Protein AF-A0A291QVQ0-F1 (afdb_monomer)

pLDDT: mean 82.16, std 17.44, range [42.0, 98.38]

Nearest PDB structures (foldseek):
  3b2d-assembly1_D  TM=3.387E-01  e=2.593E-02  Homo sapiens
  3m7o-assembly3_C  TM=3.884E-01  e=8.028E-02  Mus musculus
  2z34-assembly1_B  TM=4.302E-01  e=5.882E-01  Schizosaccharomyces pombe
  2z34-assembly1_A  TM=4.516E-01  e=1.635E+00  Schizosaccharomyces pombe
  2z3f-assembly1_C  TM=3.393E-01  e=1.319E+00  Schizosaccharomyces pombe

Radius of gyration: 23.94 Å; Cα contacts (8 Å, |Δi|>4): 296; chains: 1; bounding box: 39×76×63 Å

Foldseek 3Di:
DPDDPPPPPPVPVPPPPPPPPPPCPPLAKAKDWDDKPDQEAELPDDQPDWTKTKMWIKGQQQQWDQWKWKWKWFVDPTDTDGTDIFGWPCPDRPHGHIDTDITITTDTSVVVDDPPDDDTFKMKMWMKTAGPVGHIYDTDIDDIGTYYYD

Secondary structure (DSSP, 8-state):
---SSSSSSSTTSTTSS------------EEEEEEES-SEEETTS-TT-EEEEEEEEEESSS-EEEEEEEEEEEETTTEEPPPEEEEPP-----TTS-EEEEEEEEEEGGGG--TTSPP-SEEEEEEEEEETTS-BPPPEEPPPEEEE--

Mean predicted aligned error: 10.49 Å

Solvent-accessible surface area (backbone atoms only — not comparable to full-atom values): 8929 Å² total; per-residue (Å²): 144,88,85,82,80,78,73,70,74,68,70,68,70,73,72,76,72,74,69,68,71,76,71,70,81,63,58,48,38,43,70,46,83,73,49,60,76,57,80,60,52,52,71,83,55,59,79,85,46,63,53,33,40,32,28,39,41,35,24,59,47,22,47,68,46,58,43,34,36,39,22,53,33,39,37,64,62,78,44,80,52,70,73,41,82,36,68,41,67,88,81,63,84,49,78,64,34,69,41,77,44,77,48,61,39,63,44,54,50,73,82,68,66,58,87,98,54,80,74,42,58,28,36,33,39,40,37,33,41,40,32,73,88,70,40,57,26,70,74,44,71,52,74,78,33,44,34,46,74,134

Structure (mmCIF, N/CA/C/O backbone):
data_AF-A0A291QVQ0-F1
#
_entry.id   AF-A0A291QVQ0-F1
#
loop_
_atom_site.group_PDB
_atom_site.id
_atom_site.type_symbol
_atom_site.label_atom_id
_atom_site.label_alt_id
_atom_site.label_comp_id
_atom_site.label_asym_id
_atom_site.label_entity_id
_atom_site.label_seq_id
_atom_site.pdbx_PDB_ins_code
_atom_site.Cartn_x
_atom_site.Cartn_y
_atom_site.Cartn_z
_atom_site.occupancy
_atom_site.B_iso_or_equiv
_atom_site.auth_seq_id
_atom_site.auth_comp_id
_atom_site.auth_asym_id
_atom_site.auth_atom_id
_atom_site.pdbx_PDB_model_num
ATOM 1 N N . MET A 1 1 ? -26.478 59.015 38.068 1.00 45.62 1 MET A N 1
ATOM 2 C CA . MET A 1 1 ? -25.867 58.432 36.852 1.00 45.62 1 MET A CA 1
ATOM 3 C C . MET A 1 1 ? -24.790 57.424 37.264 1.00 45.62 1 MET A C 1
ATOM 5 O O . MET A 1 1 ? -23.637 57.792 37.398 1.00 45.62 1 MET A O 1
ATOM 9 N N . LYS A 1 2 ? -25.175 56.187 37.607 1.00 48.91 2 LYS A N 1
ATOM 10 C CA . LYS A 1 2 ? -24.265 55.113 38.068 1.00 48.91 2 LYS A CA 1
ATOM 11 C C . LYS A 1 2 ? -24.883 53.739 37.762 1.00 48.91 2 LYS A C 1
ATOM 13 O O . LYS A 1 2 ? -25.150 52.988 38.686 1.00 48.91 2 LYS A O 1
ATOM 18 N N . LYS A 1 3 ? -25.259 53.444 36.512 1.00 48.75 3 LYS A N 1
ATOM 19 C CA . LYS A 1 3 ? -25.892 52.146 36.164 1.00 48.75 3 LYS A CA 1
ATOM 20 C C . LYS A 1 3 ? -25.594 51.647 34.741 1.00 48.75 3 LYS A C 1
ATOM 22 O O . LYS A 1 3 ? -26.402 50.924 34.181 1.00 48.75 3 LYS A O 1
ATOM 27 N N . LEU A 1 4 ? -24.465 52.027 34.137 1.00 51.41 4 LEU A N 1
ATOM 28 C CA . LEU A 1 4 ? -24.151 51.626 32.750 1.00 51.41 4 LEU A CA 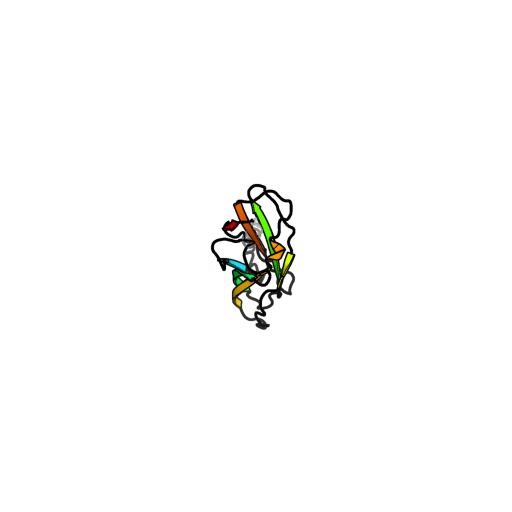1
ATOM 29 C C . LEU A 1 4 ? -22.777 50.968 32.561 1.00 51.41 4 LEU A C 1
ATOM 31 O O . LEU A 1 4 ? -22.402 50.670 31.438 1.00 51.41 4 LEU A O 1
ATOM 35 N N . LEU A 1 5 ? -22.039 50.690 33.639 1.00 50.59 5 LEU A N 1
ATOM 36 C CA . LEU A 1 5 ? -20.686 50.117 33.553 1.00 50.59 5 LEU A CA 1
ATOM 37 C C . LEU A 1 5 ? -20.592 48.626 33.912 1.00 50.59 5 LEU A C 1
ATOM 39 O O . LEU A 1 5 ? -19.510 48.062 33.842 1.00 50.59 5 LEU A O 1
ATOM 43 N N . SER A 1 6 ? -21.703 47.965 34.259 1.00 50.56 6 SER A N 1
ATOM 44 C CA . SER A 1 6 ? -21.657 46.576 34.750 1.00 50.56 6 SER A CA 1
ATOM 45 C C . SER A 1 6 ? -22.038 45.503 33.724 1.00 50.56 6 SER A C 1
ATOM 47 O O . SER A 1 6 ? -21.923 44.323 34.035 1.00 50.56 6 SER A O 1
ATOM 49 N N . PHE A 1 7 ? -22.474 45.873 32.515 1.00 47.06 7 PHE A N 1
ATOM 50 C CA . PHE A 1 7 ? -22.908 44.899 31.499 1.00 47.06 7 PHE A CA 1
ATOM 51 C C . PHE A 1 7 ? -21.830 44.528 30.471 1.00 47.06 7 PHE A C 1
ATOM 53 O O . PHE A 1 7 ? -21.996 43.549 29.752 1.00 47.06 7 PHE A O 1
ATOM 60 N N . PHE A 1 8 ? -20.704 45.247 30.422 1.00 48.50 8 PHE A N 1
ATOM 61 C CA . PHE A 1 8 ? -19.644 44.983 29.438 1.00 48.50 8 PHE A CA 1
ATOM 62 C C . PHE A 1 8 ? -18.615 43.935 29.901 1.00 48.50 8 PHE A C 1
ATOM 64 O O . PHE A 1 8 ? -17.888 43.379 29.086 1.00 48.50 8 PHE A O 1
ATOM 71 N N . ALA A 1 9 ? -18.567 43.620 31.200 1.00 49.66 9 ALA A N 1
ATOM 72 C CA . ALA A 1 9 ? -17.568 42.704 31.759 1.00 49.66 9 ALA A CA 1
ATOM 73 C C . ALA A 1 9 ? -17.935 41.210 31.638 1.00 49.66 9 ALA A C 1
ATOM 75 O O . ALA A 1 9 ? -17.064 40.361 31.784 1.00 49.66 9 ALA A O 1
ATOM 76 N N . ILE A 1 10 ? -19.200 40.871 31.355 1.00 51.00 10 ILE A N 1
ATOM 77 C CA . ILE A 1 10 ? -19.668 39.469 31.293 1.00 51.00 10 ILE A CA 1
ATOM 78 C C . ILE A 1 10 ? -19.674 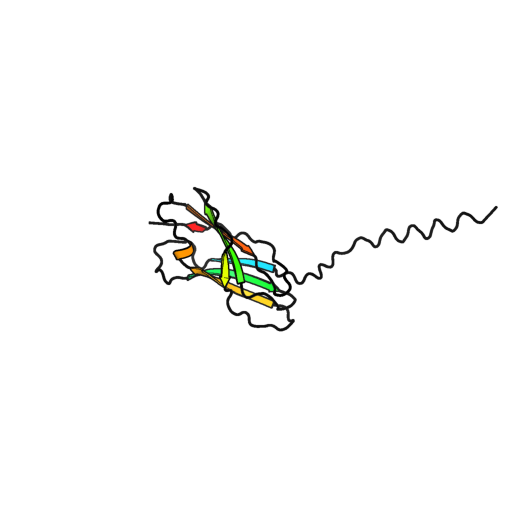38.930 29.850 1.00 51.00 10 ILE A C 1
ATOM 80 O O . ILE A 1 10 ? -19.558 37.727 29.638 1.00 51.00 10 ILE A O 1
ATOM 84 N N . ALA A 1 11 ? -19.719 39.804 28.839 1.00 50.56 11 ALA A N 1
ATOM 85 C CA . ALA A 1 11 ? -19.756 39.395 27.432 1.00 50.56 11 ALA A CA 1
ATOM 86 C C . ALA A 1 11 ? -18.389 38.959 26.864 1.00 50.56 11 ALA A C 1
ATOM 88 O O . ALA A 1 11 ? -18.344 38.313 25.822 1.00 50.56 11 ALA A O 1
ATOM 89 N N . LEU A 1 12 ? -17.274 39.277 27.536 1.00 48.00 12 LEU A N 1
ATOM 90 C CA . LEU A 1 12 ? -15.925 39.025 27.008 1.00 48.00 12 LEU A CA 1
ATOM 91 C C . LEU A 1 12 ? -15.336 37.658 27.411 1.00 48.00 12 LEU A C 1
ATOM 93 O O . LEU A 1 12 ? -14.338 37.231 26.843 1.00 48.00 12 LEU A O 1
ATOM 97 N N . ILE A 1 13 ? -15.959 36.938 28.351 1.00 51.84 13 ILE A N 1
ATOM 98 C CA . ILE A 1 13 ? -15.461 35.632 28.832 1.00 51.84 13 ILE A CA 1
ATOM 99 C C . ILE A 1 13 ? -15.986 34.462 27.971 1.00 51.84 13 ILE A C 1
ATOM 101 O O . ILE A 1 13 ? -15.425 33.372 27.999 1.00 51.84 13 ILE A O 1
ATOM 105 N N . LEU A 1 14 ? -17.004 34.682 27.131 1.00 51.00 14 LEU A N 1
ATOM 106 C CA . LEU A 1 14 ? -17.614 33.634 26.296 1.00 51.00 14 LEU A CA 1
ATOM 107 C C . LEU A 1 14 ? -16.914 33.386 24.946 1.00 51.00 14 LEU A C 1
ATOM 109 O O . LEU A 1 14 ? -17.304 32.469 24.232 1.00 51.00 14 LEU A O 1
ATOM 113 N N . VAL A 1 15 ? -15.882 34.157 24.584 1.00 52.69 15 VAL A N 1
ATOM 114 C CA . VAL A 1 15 ? -15.254 34.071 23.245 1.00 52.69 15 VAL A CA 1
ATOM 115 C C . VAL A 1 15 ? -13.982 33.201 23.226 1.00 52.69 15 VAL A C 1
ATOM 117 O O . VAL A 1 15 ? -13.462 32.889 22.163 1.00 52.69 15 VAL A O 1
ATOM 120 N N . ILE A 1 16 ? -13.492 32.740 24.381 1.00 52.62 16 ILE A N 1
ATOM 121 C CA . ILE A 1 16 ? -12.219 31.992 24.492 1.00 52.62 16 ILE A CA 1
ATOM 122 C C . ILE A 1 16 ? -12.369 30.474 24.690 1.00 52.62 16 ILE A C 1
ATOM 124 O O . ILE A 1 16 ? -11.371 29.783 24.867 1.00 52.62 16 ILE A O 1
ATOM 128 N N . SER A 1 17 ? -13.582 29.921 24.597 1.00 51.56 17 SER A N 1
ATOM 129 C CA . SER A 1 17 ? -13.807 28.461 24.672 1.00 51.56 17 SER A CA 1
ATOM 130 C C . SER A 1 17 ? -14.210 27.817 23.343 1.00 51.56 17 SER A C 1
ATOM 132 O O . SER A 1 17 ? -14.535 26.636 23.316 1.00 51.56 17 SER A O 1
ATOM 134 N N . ALA A 1 18 ? -14.142 28.562 22.238 1.00 49.94 18 ALA A N 1
ATOM 135 C CA . ALA A 1 18 ? -14.357 28.044 20.887 1.00 49.94 18 ALA A CA 1
ATOM 136 C C . ALA A 1 18 ? -13.042 27.914 20.094 1.00 49.94 18 ALA A C 1
ATOM 138 O O . ALA A 1 18 ? -13.033 28.023 18.877 1.00 49.94 18 ALA A O 1
ATOM 139 N N . CYS A 1 19 ? -11.926 27.618 20.766 1.00 49.38 19 CYS A N 1
ATOM 140 C CA . CYS A 1 19 ? -11.077 26.575 20.203 1.00 49.38 19 CYS A CA 1
ATOM 141 C C . CYS A 1 19 ? -11.780 25.282 20.585 1.00 49.38 19 CYS A C 1
ATOM 143 O O . CYS A 1 19 ? -11.520 24.707 21.644 1.00 49.38 19 CYS A O 1
ATOM 145 N N . SER A 1 20 ? -1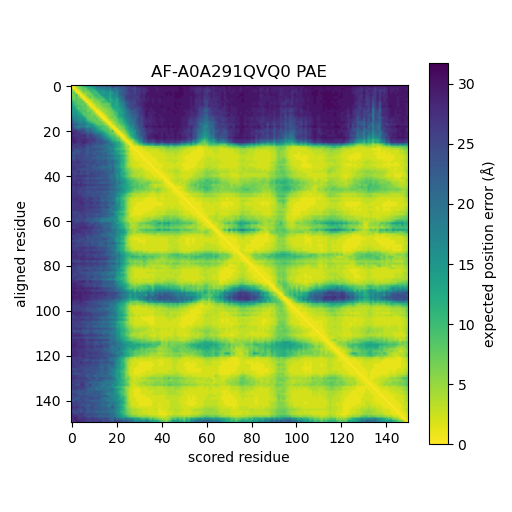2.719 24.862 19.737 1.00 47.03 20 SER A N 1
ATOM 146 C CA . SER A 1 20 ? -12.966 23.447 19.555 1.00 47.03 20 SER A CA 1
ATOM 147 C C . SER A 1 20 ? -11.586 22.828 19.410 1.00 47.03 20 SER A C 1
ATOM 149 O O . SER A 1 20 ? -10.941 22.916 18.371 1.00 47.03 20 SER A O 1
ATOM 151 N N . LYS A 1 21 ? -11.105 22.236 20.504 1.00 42.00 21 LYS A N 1
ATOM 152 C CA . LYS A 1 21 ? -10.373 20.995 20.399 1.00 42.00 21 LYS A CA 1
ATOM 153 C C . LYS A 1 21 ? -11.261 20.207 19.455 1.00 42.00 21 LYS A C 1
ATOM 155 O O . LYS A 1 21 ? -12.368 19.831 19.840 1.00 42.00 21 LYS A O 1
ATOM 160 N N . GLU A 1 22 ? -10.856 20.101 18.197 1.00 42.34 22 GLU A N 1
ATOM 161 C CA . GLU A 1 22 ? -11.274 18.984 17.385 1.00 42.34 22 GLU A CA 1
ATOM 162 C C . GLU A 1 22 ? -10.798 17.790 18.210 1.00 42.34 22 GLU A C 1
ATOM 164 O O . GLU A 1 22 ? -9.673 17.315 18.108 1.00 42.34 22 GLU A O 1
ATOM 169 N N . SER A 1 23 ? -11.623 17.375 19.173 1.00 44.28 23 SER A N 1
ATOM 170 C CA . SER A 1 23 ? -11.714 15.981 19.489 1.00 44.28 23 SER A CA 1
ATOM 171 C C . SER A 1 23 ? -12.239 15.426 18.186 1.00 44.28 23 SER A C 1
ATOM 173 O O . SER A 1 23 ? -13.448 15.410 17.955 1.00 44.28 23 SER A O 1
ATOM 175 N N . SER A 1 24 ? -11.325 15.070 17.292 1.00 44.12 24 SER A N 1
ATOM 176 C CA . SER A 1 24 ? -11.575 14.044 16.309 1.00 44.12 24 SER A CA 1
ATOM 177 C C . SER A 1 24 ? -11.945 12.807 17.127 1.00 44.12 24 SER A C 1
ATOM 179 O O . SER A 1 24 ? -11.129 11.958 17.460 1.00 44.12 24 SER A O 1
ATOM 181 N N . GLY A 1 25 ? -13.217 12.778 17.524 1.00 46.41 25 GLY A N 1
ATOM 182 C CA . GLY A 1 25 ? -13.987 11.583 17.802 1.00 46.41 25 GLY A CA 1
ATOM 183 C C . GLY A 1 25 ? -14.295 10.839 16.506 1.00 46.41 25 GLY A C 1
ATOM 184 O O . GLY A 1 25 ? -15.201 10.021 16.497 1.00 46.41 25 GLY A O 1
ATOM 185 N N . ASP A 1 26 ? -13.558 11.127 15.430 1.00 58.09 26 ASP A N 1
ATOM 186 C CA . ASP A 1 26 ? -13.397 10.209 14.325 1.00 58.09 26 ASP A CA 1
ATOM 187 C C . ASP A 1 26 ? -12.471 9.097 14.798 1.00 58.09 26 ASP A C 1
ATOM 189 O O . ASP A 1 26 ? -11.261 9.276 14.965 1.00 58.09 26 ASP A O 1
ATOM 193 N N . SER A 1 27 ? -13.060 7.924 14.977 1.00 76.75 27 SER A N 1
ATOM 194 C CA . SER A 1 27 ? -12.412 6.615 15.028 1.00 76.75 27 SER A CA 1
ATOM 195 C C . SER A 1 27 ? -11.730 6.250 13.704 1.00 76.75 27 SER A C 1
ATOM 197 O O . SER A 1 27 ? -11.655 5.083 13.345 1.00 76.75 27 SER A O 1
ATOM 199 N N . LYS A 1 28 ? -11.270 7.248 12.941 1.00 88.00 28 LYS A N 1
ATOM 200 C CA . LYS A 1 28 ? -10.722 7.071 11.605 1.00 88.00 28 LYS A CA 1
ATOM 201 C C . LYS A 1 28 ? -9.588 6.043 11.658 1.00 88.00 28 LYS A C 1
ATOM 203 O O . LYS A 1 28 ? -8.666 6.219 12.464 1.00 88.00 28 LYS A O 1
ATOM 208 N N . PRO A 1 29 ? -9.611 5.029 10.779 1.00 91.25 29 PRO A N 1
ATOM 209 C CA . PRO A 1 29 ? -8.534 4.062 10.718 1.00 91.25 29 PRO A CA 1
ATOM 210 C C . PRO A 1 29 ? -7.235 4.746 10.279 1.00 91.25 29 PRO A C 1
ATOM 212 O O . PRO A 1 29 ? -7.231 5.642 9.430 1.00 91.25 29 PRO A O 1
ATOM 215 N N . ALA A 1 30 ? -6.116 4.307 10.838 1.00 93.25 30 ALA A N 1
ATOM 216 C CA . ALA A 1 30 ? -4.780 4.734 10.457 1.00 93.25 30 ALA A CA 1
ATOM 217 C C . ALA A 1 30 ? -3.995 3.541 9.911 1.00 93.25 30 ALA A C 1
ATOM 219 O O . ALA A 1 30 ? -4.099 2.428 10.421 1.00 93.25 30 ALA A O 1
ATOM 220 N N . ILE A 1 31 ? -3.199 3.782 8.871 1.00 95.56 31 ILE A N 1
ATOM 221 C CA . ILE A 1 31 ? -2.319 2.774 8.281 1.00 95.56 31 ILE A CA 1
ATOM 222 C C . ILE A 1 31 ? -0.905 3.322 8.137 1.00 95.56 31 ILE A C 1
ATOM 224 O O . ILE A 1 31 ? -0.706 4.524 7.964 1.00 95.56 31 ILE A O 1
ATOM 228 N N . SER A 1 32 ? 0.086 2.436 8.181 1.00 97.44 32 SER A N 1
ATOM 229 C CA . SER A 1 32 ? 1.471 2.771 7.845 1.00 97.44 32 SER A CA 1
ATOM 230 C C . SER A 1 32 ? 2.174 1.611 7.149 1.00 97.44 32 SER A C 1
ATOM 232 O O . SER A 1 32 ? 1.899 0.443 7.421 1.00 97.44 32 SER A O 1
ATOM 234 N N . PHE A 1 33 ? 3.071 1.941 6.222 1.00 98.19 33 PHE A N 1
ATOM 235 C CA . PHE A 1 33 ? 3.882 0.961 5.505 1.00 98.19 33 PHE A CA 1
ATOM 236 C C . PHE A 1 33 ? 4.988 0.404 6.405 1.00 98.19 33 PHE A C 1
ATOM 238 O O . PHE A 1 33 ? 5.645 1.171 7.112 1.00 98.19 33 PHE A O 1
ATOM 245 N N . LYS A 1 34 ? 5.225 -0.911 6.330 1.00 97.50 34 LYS A N 1
ATOM 246 C CA . LYS A 1 34 ? 6.375 -1.563 6.963 1.00 97.50 34 LYS A CA 1
ATOM 247 C C . LYS A 1 34 ? 7.389 -2.058 5.943 1.00 97.50 34 LYS A C 1
ATOM 249 O O . LYS A 1 34 ? 8.529 -1.606 5.960 1.00 97.50 34 LYS A O 1
ATOM 254 N N . GLU A 1 35 ? 6.981 -2.979 5.076 1.00 98.00 35 GLU A N 1
ATOM 255 C CA . GLU A 1 35 ? 7.892 -3.639 4.142 1.00 98.00 35 GLU A CA 1
ATOM 256 C C . GLU A 1 35 ? 7.167 -4.220 2.925 1.00 98.00 35 GLU A C 1
ATOM 258 O O . GLU A 1 35 ? 5.944 -4.384 2.910 1.00 98.00 35 GLU A O 1
ATOM 263 N N . PHE A 1 36 ? 7.954 -4.535 1.901 1.00 98.06 36 PHE A N 1
ATOM 264 C CA . PHE A 1 36 ? 7.539 -5.357 0.773 1.00 98.06 36 PHE A CA 1
ATOM 265 C C . PHE A 1 36 ? 8.016 -6.793 0.982 1.00 98.06 36 PHE A C 1
ATOM 267 O O . PHE A 1 36 ? 9.044 -7.023 1.612 1.00 98.06 36 PHE A O 1
ATOM 274 N N . SER A 1 37 ? 7.323 -7.764 0.387 1.00 96.56 37 SER A N 1
ATOM 275 C CA . SER A 1 37 ? 7.733 -9.173 0.451 1.00 96.56 37 SER A CA 1
ATOM 276 C C . SER A 1 37 ? 8.994 -9.497 -0.369 1.00 96.56 37 SER A C 1
ATOM 278 O O . SER A 1 37 ? 9.481 -10.624 -0.319 1.00 96.56 37 SER A O 1
ATOM 280 N N . THR A 1 38 ? 9.492 -8.545 -1.164 1.00 94.94 38 THR A N 1
ATOM 281 C CA . THR A 1 38 ? 10.701 -8.640 -1.998 1.00 94.94 38 THR A CA 1
ATOM 282 C C . THR A 1 38 ? 11.257 -7.240 -2.271 1.00 94.94 38 THR A C 1
ATOM 284 O O . THR A 1 38 ? 10.498 -6.271 -2.312 1.00 94.94 38 THR A O 1
ATOM 287 N N . ASP A 1 39 ? 12.563 -7.139 -2.514 1.00 93.50 39 ASP A N 1
ATOM 288 C CA . ASP A 1 39 ? 13.246 -5.878 -2.841 1.00 93.50 39 ASP A CA 1
ATOM 289 C C . ASP A 1 39 ? 13.023 -5.431 -4.297 1.00 93.50 39 ASP A C 1
ATOM 291 O O . ASP A 1 39 ? 13.135 -4.247 -4.623 1.00 93.50 39 ASP A O 1
ATOM 295 N N . VAL A 1 40 ? 12.711 -6.383 -5.184 1.00 93.00 40 VAL A N 1
ATOM 296 C CA . VAL A 1 40 ? 12.499 -6.154 -6.620 1.00 93.00 40 VAL A CA 1
ATOM 297 C C . VAL A 1 40 ? 11.213 -6.840 -7.055 1.00 93.00 40 VAL A C 1
ATOM 299 O O . VAL A 1 40 ? 11.000 -8.021 -6.759 1.00 93.00 40 VAL A O 1
ATOM 302 N N . LEU A 1 41 ? 10.368 -6.105 -7.778 1.00 93.50 41 LEU A N 1
ATOM 303 C CA . LEU A 1 41 ? 9.178 -6.649 -8.414 1.00 93.50 41 LEU A CA 1
ATOM 304 C C . LEU A 1 41 ? 9.515 -7.045 -9.855 1.00 93.50 41 LEU A C 1
ATOM 306 O O . LEU A 1 41 ? 9.754 -6.177 -10.688 1.00 93.50 41 LEU A O 1
ATOM 310 N N . THR A 1 42 ? 9.531 -8.346 -10.142 1.00 90.25 42 THR A N 1
ATOM 311 C CA . THR A 1 42 ? 9.783 -8.884 -11.489 1.00 90.25 42 THR A CA 1
ATOM 312 C C . THR A 1 42 ? 8.574 -9.656 -12.011 1.00 90.25 42 THR A C 1
ATOM 314 O O . THR A 1 42 ? 7.927 -10.373 -11.246 1.00 90.25 42 THR A O 1
ATOM 317 N N . LEU A 1 43 ? 8.277 -9.546 -13.311 1.00 86.00 43 LEU A N 1
ATOM 318 C CA . LEU A 1 43 ? 7.277 -10.393 -13.978 1.00 86.00 43 LEU A CA 1
ATOM 319 C C . LEU A 1 43 ? 7.737 -11.852 -14.179 1.00 86.00 43 LEU A C 1
ATOM 321 O O . LEU A 1 43 ? 6.940 -12.678 -14.615 1.00 86.00 43 LEU A O 1
ATOM 325 N N . ASP A 1 44 ? 8.971 -12.189 -13.794 1.00 86.38 44 ASP A N 1
ATOM 326 C CA . ASP A 1 44 ? 9.503 -13.561 -13.804 1.00 86.38 44 ASP A CA 1
ATOM 327 C C . ASP A 1 44 ? 8.927 -14.454 -12.706 1.00 86.38 44 ASP A C 1
ATOM 329 O O . ASP A 1 44 ? 9.109 -15.677 -12.725 1.00 86.38 44 ASP A O 1
ATOM 333 N N . PHE A 1 45 ? 8.266 -13.859 -11.708 1.00 85.56 45 PHE A N 1
ATOM 334 C CA . PHE A 1 45 ? 7.618 -14.648 -10.675 1.00 85.56 45 PHE A CA 1
ATOM 335 C C . PHE A 1 45 ? 6.512 -15.528 -11.280 1.00 85.56 45 PHE A C 1
ATOM 337 O O . PHE A 1 45 ? 5.807 -15.100 -12.198 1.00 85.56 45 PHE A O 1
ATOM 344 N N . PRO A 1 46 ? 6.310 -16.750 -10.748 1.00 86.50 46 PRO A N 1
ATOM 345 C CA . PRO A 1 46 ? 5.186 -17.593 -11.135 1.00 86.50 46 PRO A CA 1
ATOM 346 C C . PRO A 1 46 ? 3.857 -16.831 -11.077 1.00 86.50 46 PRO A C 1
ATOM 348 O O . PRO A 1 46 ? 3.645 -16.005 -10.190 1.00 86.50 46 PRO A O 1
ATOM 351 N N . SER A 1 47 ? 2.926 -17.124 -11.987 1.00 81.56 47 SER A N 1
ATOM 352 C CA . SER A 1 47 ? 1.641 -16.408 -12.062 1.00 81.56 47 SER A CA 1
ATOM 353 C C . SER A 1 47 ? 0.787 -16.517 -10.789 1.00 81.56 47 SER A C 1
ATOM 355 O O . SER A 1 47 ? -0.100 -15.695 -10.565 1.00 81.56 47 SER A O 1
ATOM 357 N N . ASP A 1 48 ? 1.018 -17.547 -9.974 1.00 88.06 48 ASP A N 1
ATOM 358 C CA . ASP A 1 48 ? 0.369 -17.779 -8.683 1.00 88.06 48 ASP A CA 1
ATOM 359 C C . ASP A 1 48 ? 1.082 -17.102 -7.500 1.00 88.06 48 ASP A C 1
ATOM 361 O O . ASP A 1 48 ? 0.518 -17.060 -6.402 1.00 88.06 48 ASP A O 1
ATOM 365 N N . TYR A 1 49 ? 2.264 -16.513 -7.714 1.00 91.06 49 TYR A N 1
ATOM 366 C CA . TYR A 1 49 ? 2.938 -15.695 -6.714 1.00 91.06 49 TYR A CA 1
ATOM 367 C C . TYR A 1 49 ? 2.063 -14.500 -6.314 1.00 91.06 49 TYR A C 1
ATOM 369 O O . TYR A 1 49 ? 1.382 -13.875 -7.136 1.00 91.06 49 TYR A O 1
ATOM 377 N N . LYS A 1 50 ? 2.081 -14.181 -5.020 1.00 93.06 50 LYS A N 1
ATOM 378 C CA . LYS A 1 50 ? 1.384 -13.032 -4.447 1.00 93.06 50 LYS A CA 1
ATOM 379 C C . LYS A 1 50 ? 2.414 -12.058 -3.907 1.00 93.06 50 LYS A C 1
ATOM 381 O O . LYS A 1 50 ? 3.166 -12.396 -2.996 1.00 93.06 50 LYS A O 1
ATOM 386 N N . PHE A 1 51 ? 2.425 -10.850 -4.454 1.00 95.88 51 PHE A N 1
ATOM 387 C CA . PHE A 1 51 ? 3.266 -9.779 -3.942 1.00 95.88 51 PHE A CA 1
ATOM 388 C C . PHE A 1 51 ? 2.662 -9.237 -2.646 1.00 95.88 51 PHE A C 1
ATOM 390 O O . PHE A 1 51 ? 1.503 -8.825 -2.638 1.00 95.88 51 PHE A O 1
ATOM 397 N N . GLY A 1 52 ? 3.422 -9.278 -1.552 1.00 96.81 52 GLY A N 1
ATOM 398 C CA . GLY A 1 52 ? 2.969 -8.834 -0.238 1.00 96.81 52 GLY A CA 1
ATOM 399 C C . GLY A 1 52 ? 3.417 -7.410 0.076 1.00 96.81 52 GLY A C 1
ATOM 400 O O . GLY A 1 52 ? 4.588 -7.071 -0.089 1.00 96.81 52 GLY A O 1
ATOM 401 N N . ILE A 1 53 ? 2.494 -6.599 0.586 1.00 97.69 53 ILE A N 1
ATOM 402 C CA . ILE A 1 53 ? 2.774 -5.300 1.201 1.00 97.69 53 ILE A CA 1
ATOM 403 C C . ILE A 1 53 ? 2.378 -5.398 2.673 1.00 97.69 53 ILE A C 1
ATOM 405 O O . ILE A 1 53 ? 1.193 -5.524 2.989 1.00 97.69 53 ILE A O 1
ATOM 409 N N . THR A 1 54 ? 3.354 -5.348 3.575 1.00 97.25 54 THR A N 1
ATOM 410 C CA . THR A 1 54 ? 3.109 -5.403 5.017 1.00 97.25 54 THR A CA 1
ATOM 411 C C . THR A 1 54 ? 2.780 -4.008 5.534 1.00 97.25 54 THR A C 1
ATOM 413 O O . THR A 1 54 ? 3.559 -3.062 5.373 1.00 97.25 54 THR A O 1
ATOM 416 N N . LEU A 1 55 ? 1.622 -3.881 6.177 1.00 96.50 55 LEU A N 1
ATOM 417 C CA . LEU A 1 55 ? 1.097 -2.642 6.739 1.00 96.50 55 LEU A CA 1
ATOM 418 C C . LEU A 1 55 ? 0.840 -2.815 8.239 1.00 96.50 55 LEU A C 1
ATOM 420 O O . LEU A 1 55 ? 0.412 -3.879 8.685 1.00 96.50 55 LEU A O 1
ATOM 424 N N . ASN A 1 56 ? 1.046 -1.758 9.023 1.00 94.81 56 ASN A N 1
ATOM 425 C CA . ASN A 1 56 ? 0.388 -1.632 10.322 1.00 94.81 56 ASN A CA 1
ATOM 426 C C . ASN A 1 56 ? -0.966 -0.954 10.134 1.00 94.81 56 ASN A C 1
ATOM 428 O O . ASN A 1 56 ? -1.067 -0.001 9.359 1.00 94.81 56 ASN A O 1
ATOM 432 N N . ILE A 1 57 ? -1.969 -1.428 10.865 1.00 91.56 57 ILE A N 1
ATOM 433 C CA . ILE A 1 57 ? -3.320 -0.886 10.870 1.00 91.56 57 ILE A CA 1
ATOM 434 C C . ILE A 1 57 ? -3.764 -0.612 12.299 1.00 91.56 57 ILE A C 1
ATOM 436 O O . ILE A 1 57 ? -3.561 -1.442 13.185 1.00 91.56 57 ILE A O 1
ATOM 440 N N . GLN A 1 58 ? -4.359 0.556 12.505 1.00 91.12 58 GLN A N 1
ATOM 441 C CA . GLN A 1 58 ? -4.887 0.990 13.787 1.00 91.12 58 GLN A CA 1
ATOM 442 C C . GLN A 1 58 ? -6.318 1.477 13.613 1.00 91.12 58 GLN A C 1
ATOM 444 O O . GLN A 1 58 ? -6.586 2.319 12.760 1.00 91.12 58 GLN A O 1
ATOM 449 N N . ASP A 1 59 ? -7.230 0.967 14.429 1.00 86.94 59 ASP A N 1
ATOM 450 C CA . ASP A 1 59 ? -8.633 1.372 14.435 1.00 86.94 59 ASP A CA 1
ATOM 451 C C . ASP A 1 59 ? -9.166 1.305 15.868 1.00 86.94 59 ASP A C 1
ATOM 453 O O . ASP A 1 59 ? -9.054 0.279 16.530 1.00 86.94 59 ASP A O 1
ATOM 457 N N . LYS A 1 60 ? -9.724 2.409 16.363 1.00 85.62 60 LYS A N 1
ATOM 458 C CA . LYS A 1 60 ? -10.193 2.510 17.754 1.00 85.62 60 LYS A CA 1
ATOM 459 C C . LYS A 1 60 ? -11.535 1.822 17.979 1.00 85.62 60 LYS A C 1
ATOM 461 O O . LYS A 1 60 ? -11.836 1.428 19.100 1.00 85.62 60 LYS A O 1
ATOM 466 N N . ASP A 1 61 ? -12.337 1.670 16.931 1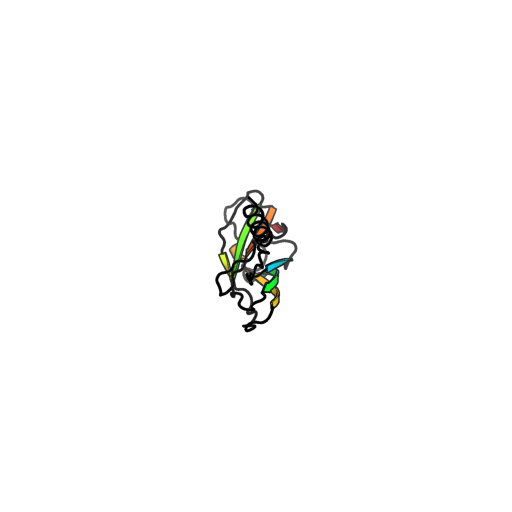.00 81.31 61 ASP A N 1
ATOM 467 C CA . ASP A 1 61 ? -13.686 1.118 17.058 1.00 81.31 61 ASP A CA 1
AT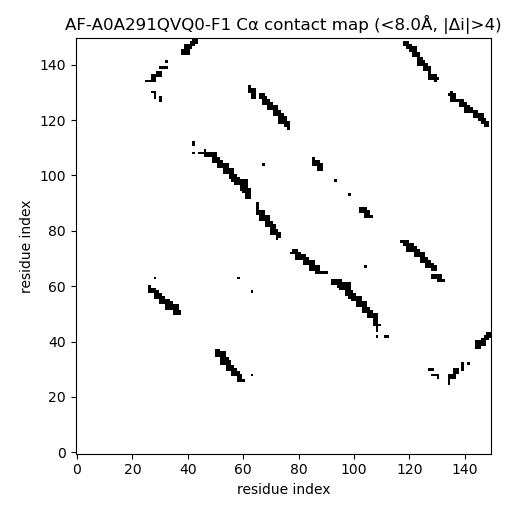OM 468 C C . ASP A 1 61 ? -13.745 -0.373 16.700 1.00 81.31 61 ASP A C 1
ATOM 470 O O . ASP A 1 61 ? -14.746 -1.048 16.963 1.00 81.31 61 ASP A O 1
ATOM 474 N N . GLY A 1 62 ? -12.658 -0.912 16.151 1.00 78.94 62 GLY A N 1
ATOM 475 C CA . GLY A 1 62 ? -12.535 -2.314 15.778 1.00 78.94 62 GLY A CA 1
ATOM 476 C C . GLY A 1 62 ? -13.548 -2.751 14.722 1.00 78.94 62 GLY A C 1
ATOM 477 O O . GLY A 1 62 ? -14.009 -3.899 14.739 1.00 78.94 62 GLY A O 1
ATOM 478 N N . ASP A 1 63 ? -13.940 -1.825 13.850 1.00 77.75 63 ASP A N 1
ATOM 479 C CA . ASP A 1 63 ? -14.963 -1.968 12.823 1.00 77.75 63 ASP A CA 1
ATOM 480 C C . ASP A 1 63 ? -14.444 -1.681 11.410 1.00 77.75 63 ASP A C 1
ATOM 482 O O . ASP A 1 63 ? -15.229 -1.421 10.494 1.00 77.75 63 ASP A O 1
ATOM 486 N N . ILE A 1 64 ? -13.136 -1.814 11.210 1.00 83.44 64 ILE A N 1
ATOM 487 C CA . ILE A 1 64 ? -12.513 -1.719 9.897 1.00 83.44 64 ILE A CA 1
ATOM 488 C C . ILE A 1 64 ? -13.161 -2.644 8.848 1.00 83.44 64 ILE A C 1
ATOM 490 O O . ILE A 1 64 ? -13.550 -3.784 9.142 1.00 83.44 64 ILE A O 1
ATOM 494 N N . GLU A 1 65 ? -13.327 -2.147 7.615 1.00 81.62 65 GLU A N 1
ATOM 495 C CA . GLU A 1 65 ? -13.761 -2.991 6.496 1.00 81.62 65 GLU A CA 1
ATOM 496 C C . GLU A 1 65 ? -12.640 -3.950 6.104 1.00 81.62 65 GLU A C 1
ATOM 498 O O . GLU A 1 65 ? -11.486 -3.811 6.493 1.00 81.62 65 GLU A O 1
ATOM 503 N N . ASP A 1 66 ? -12.989 -4.957 5.323 1.00 84.75 66 ASP A N 1
ATOM 504 C CA . ASP A 1 66 ? -12.098 -6.027 4.893 1.00 84.75 66 ASP A CA 1
ATOM 505 C C . ASP A 1 66 ? -11.355 -5.699 3.589 1.00 84.75 66 ASP A C 1
ATOM 507 O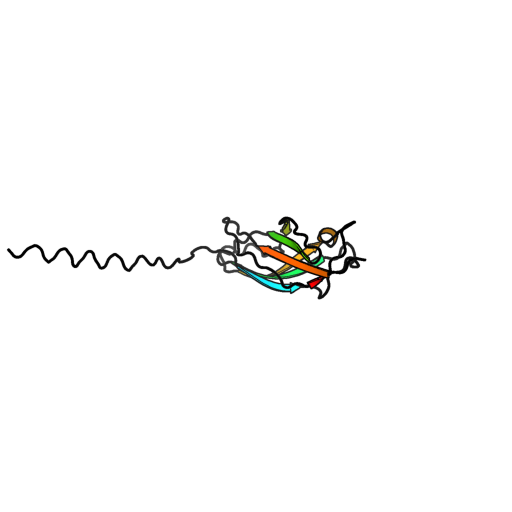 O . ASP A 1 66 ? -10.788 -6.588 2.963 1.00 84.75 66 ASP A O 1
ATOM 511 N N . SER A 1 67 ? -11.349 -4.431 3.167 1.00 89.88 67 SER A N 1
ATOM 512 C CA . SER A 1 67 ? -10.784 -3.994 1.890 1.00 89.88 67 SER A CA 1
ATOM 513 C C . SER A 1 67 ? -9.822 -2.816 2.048 1.00 89.88 67 SER A C 1
ATOM 515 O O . SER A 1 67 ? -10.121 -1.824 2.715 1.00 89.88 67 SER A O 1
ATOM 517 N N . ALA A 1 68 ? -8.686 -2.899 1.359 1.00 94.75 68 ALA A N 1
ATOM 518 C CA . ALA A 1 68 ? -7.769 -1.792 1.125 1.00 94.75 68 ALA A CA 1
ATOM 519 C C . ALA A 1 68 ? -7.870 -1.339 -0.334 1.00 94.75 68 ALA A C 1
ATOM 521 O O . ALA A 1 68 ? -7.957 -2.155 -1.246 1.00 94.75 68 ALA A O 1
ATOM 522 N N . PHE A 1 69 ? -7.834 -0.036 -0.576 1.00 97.19 69 PHE A N 1
ATOM 523 C CA . PHE A 1 69 ? -7.863 0.534 -1.916 1.00 97.19 69 PHE A CA 1
ATOM 524 C C . PHE A 1 69 ? -6.449 0.900 -2.330 1.00 97.19 69 PHE A C 1
ATOM 526 O O . PHE A 1 69 ? -5.814 1.745 -1.700 1.00 97.19 69 PHE A O 1
ATOM 533 N N . VAL A 1 70 ? -5.968 0.280 -3.404 1.00 98.06 70 VAL A N 1
ATOM 534 C CA . VAL A 1 70 ? -4.590 0.434 -3.873 1.00 98.06 70 VAL A CA 1
ATOM 535 C C . VAL A 1 70 ? -4.576 1.030 -5.266 1.00 98.06 70 VAL A C 1
ATOM 537 O O . VAL A 1 70 ? -5.272 0.563 -6.169 1.00 98.06 70 VAL A O 1
ATOM 540 N N . LYS A 1 71 ? -3.746 2.051 -5.452 1.00 97.81 71 LYS A N 1
ATOM 541 C CA . LYS A 1 71 ? -3.366 2.585 -6.753 1.00 97.81 71 LYS A CA 1
ATOM 542 C C . LYS A 1 71 ? -1.902 2.250 -7.003 1.00 97.81 71 LYS A C 1
ATOM 544 O O . LYS A 1 71 ? -1.031 2.637 -6.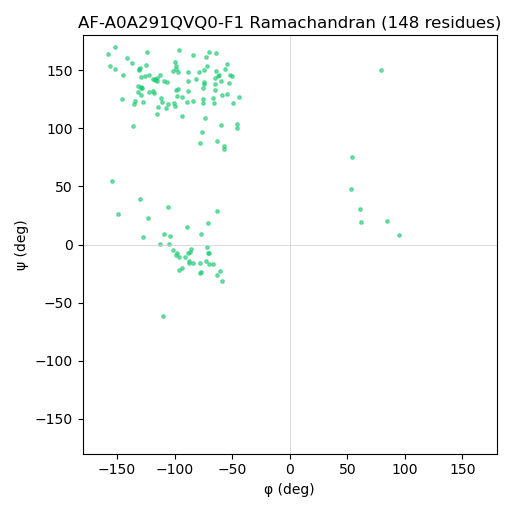229 1.00 97.81 71 LYS A O 1
ATOM 549 N N . ILE A 1 72 ? -1.655 1.553 -8.106 1.00 96.94 72 ILE A N 1
ATOM 550 C CA . ILE A 1 72 ? -0.315 1.202 -8.576 1.00 96.94 72 ILE A CA 1
ATOM 551 C C . ILE A 1 72 ? 0.196 2.341 -9.454 1.00 96.94 72 ILE A C 1
ATOM 553 O O . ILE A 1 72 ? -0.531 2.817 -10.334 1.00 96.94 72 ILE A O 1
ATOM 557 N N . ARG A 1 73 ? 1.432 2.773 -9.205 1.00 96.12 73 ARG A N 1
ATOM 558 C CA . ARG A 1 73 ? 2.090 3.848 -9.943 1.00 96.12 73 ARG A CA 1
ATOM 559 C C . ARG A 1 73 ? 3.438 3.387 -10.452 1.00 96.12 73 ARG A C 1
ATOM 561 O O . ARG A 1 73 ? 4.293 2.996 -9.660 1.00 96.12 73 ARG A O 1
ATOM 568 N N . PHE A 1 74 ? 3.623 3.472 -11.760 1.00 94.19 74 PHE A N 1
ATOM 569 C CA . PHE A 1 74 ? 4.904 3.216 -12.401 1.00 94.19 74 PHE A CA 1
ATOM 570 C C . PHE A 1 74 ? 5.617 4.529 -12.693 1.00 94.19 74 PHE A C 1
ATOM 572 O O . PHE A 1 74 ? 4.976 5.564 -12.889 1.00 94.19 74 PHE A O 1
ATOM 579 N N . LEU A 1 75 ? 6.944 4.483 -12.696 1.00 90.69 75 LEU A N 1
ATOM 580 C CA . LEU A 1 75 ? 7.804 5.607 -13.033 1.00 90.69 75 LEU A CA 1
ATOM 581 C C . LEU A 1 75 ? 8.590 5.307 -14.298 1.00 90.69 75 LEU A C 1
ATOM 583 O O . LEU A 1 75 ? 9.060 4.190 -14.482 1.00 90.69 75 LEU A O 1
ATOM 587 N N . ASP A 1 76 ? 8.771 6.355 -15.097 1.00 84.75 76 ASP A N 1
ATOM 588 C CA . ASP A 1 76 ? 9.668 6.387 -16.250 1.00 84.75 76 ASP A CA 1
ATOM 589 C C . ASP A 1 76 ? 9.428 5.247 -17.266 1.00 84.75 76 ASP A C 1
ATOM 591 O O . ASP A 1 76 ? 10.234 4.329 -17.345 1.00 84.75 76 ASP A O 1
ATOM 595 N N . PRO A 1 77 ? 8.350 5.318 -18.082 1.00 84.50 77 PRO A N 1
ATOM 596 C CA . PRO A 1 77 ? 7.367 6.402 -18.149 1.00 84.50 77 PRO A CA 1
ATOM 597 C C . PRO A 1 77 ? 6.314 6.351 -17.026 1.00 84.50 77 PRO A C 1
ATOM 599 O O . PRO A 1 77 ? 5.913 5.270 -16.592 1.00 84.50 77 PRO A O 1
ATOM 602 N N . PRO A 1 78 ? 5.813 7.519 -16.573 1.00 88.06 78 PRO A N 1
ATOM 603 C CA . PRO A 1 78 ? 4.790 7.573 -15.540 1.00 88.06 78 PRO A CA 1
ATOM 604 C C . PRO A 1 78 ? 3.461 6.981 -16.027 1.00 88.06 78 PRO A C 1
ATOM 606 O O . PRO A 1 78 ? 2.898 7.428 -17.028 1.00 88.06 78 PRO A O 1
ATOM 609 N N . GLU A 1 79 ? 2.936 6.015 -15.276 1.00 90.19 79 GLU A N 1
ATOM 610 C CA . GLU A 1 79 ? 1.618 5.409 -15.485 1.00 90.19 79 GLU A CA 1
ATOM 611 C C . GLU A 1 79 ? 0.899 5.296 -14.138 1.00 90.19 79 GLU A C 1
ATOM 613 O O . GLU A 1 79 ? 1.370 4.617 -13.224 1.00 90.19 79 GLU A O 1
ATOM 618 N N . ASP A 1 80 ? -0.269 5.931 -14.038 1.00 91.06 80 ASP A N 1
ATOM 619 C CA . ASP A 1 80 ? -1.131 5.878 -12.861 1.00 91.06 80 ASP A CA 1
ATOM 620 C C . ASP A 1 80 ? -2.340 4.985 -13.133 1.00 91.06 80 ASP A C 1
ATOM 622 O O . ASP A 1 80 ? -3.162 5.279 -14.007 1.00 91.06 80 ASP A O 1
ATOM 626 N N . ARG A 1 81 ? -2.507 3.926 -12.337 1.00 92.38 81 ARG A N 1
ATOM 627 C CA . ARG A 1 81 ? -3.719 3.100 -12.387 1.00 92.38 81 ARG A CA 1
ATOM 628 C C . ARG A 1 81 ? -4.838 3.696 -11.532 1.00 92.38 81 ARG A C 1
ATOM 630 O O . ARG A 1 81 ? -4.623 4.549 -10.671 1.00 92.38 81 ARG A O 1
ATOM 637 N N . ASN A 1 82 ? -6.069 3.251 -11.763 1.00 95.75 82 ASN A N 1
ATOM 638 C CA . ASN A 1 82 ? -7.183 3.581 -10.872 1.00 95.75 82 ASN A CA 1
ATOM 639 C C . ASN A 1 82 ? -7.041 2.831 -9.544 1.00 95.75 82 ASN A C 1
ATOM 641 O O . ASN A 1 82 ? -6.474 1.741 -9.513 1.00 95.75 82 ASN A O 1
ATOM 645 N N . TYR A 1 83 ? -7.608 3.381 -8.468 1.00 96.94 83 TYR A N 1
ATOM 646 C CA . TYR A 1 83 ? -7.739 2.634 -7.219 1.00 96.94 83 TYR A CA 1
ATOM 647 C C . TYR A 1 83 ? -8.559 1.365 -7.455 1.00 96.94 83 TYR A C 1
ATOM 649 O O . TYR A 1 83 ? -9.648 1.438 -8.027 1.00 96.94 83 TYR A O 1
ATOM 657 N N . GLN A 1 84 ? -8.031 0.226 -7.020 1.00 96.56 84 GLN A N 1
ATOM 658 C CA . GLN A 1 84 ? -8.725 -1.058 -7.013 1.00 96.56 84 GLN A CA 1
ATOM 659 C C . GLN A 1 84 ? -8.837 -1.570 -5.574 1.00 96.56 84 GLN A C 1
ATOM 661 O O . GLN A 1 84 ? -7.907 -1.357 -4.790 1.00 96.56 84 GLN A O 1
ATOM 666 N N . PRO A 1 85 ? -9.957 -2.209 -5.205 1.00 95.12 85 PRO A N 1
ATOM 667 C CA . PRO A 1 85 ? -10.093 -2.842 -3.904 1.00 95.12 85 PRO A CA 1
ATOM 668 C C . PRO A 1 85 ? -9.299 -4.153 -3.862 1.00 95.12 85 PRO A C 1
ATOM 670 O O . PRO A 1 85 ? -9.384 -4.974 -4.774 1.00 95.12 85 PRO A O 1
ATOM 673 N N . TYR A 1 86 ? -8.565 -4.358 -2.775 1.00 94.31 86 TYR A N 1
ATOM 674 C CA . TYR A 1 86 ? -7.862 -5.587 -2.439 1.00 94.31 86 TYR A CA 1
ATOM 675 C C . TYR A 1 86 ? -8.354 -6.083 -1.089 1.00 94.31 86 TYR A C 1
ATOM 677 O O . TYR A 1 86 ? -8.406 -5.324 -0.120 1.00 94.31 86 TYR A O 1
ATOM 685 N N . GLN A 1 87 ? -8.693 -7.367 -1.035 1.00 91.62 87 GLN A N 1
ATOM 686 C CA . GLN A 1 87 ? -9.149 -8.011 0.187 1.00 91.62 87 GLN A CA 1
ATOM 687 C C . GLN A 1 87 ? -8.005 -8.039 1.210 1.00 91.62 87 GLN A C 1
ATOM 689 O O . GLN A 1 87 ? -6.939 -8.602 0.954 1.00 91.62 87 GLN A O 1
ATOM 694 N N . MET A 1 88 ? -8.234 -7.444 2.375 1.00 89.50 88 MET A N 1
ATOM 695 C CA . MET A 1 88 ? -7.385 -7.613 3.546 1.00 89.50 88 MET A CA 1
ATOM 696 C C . MET A 1 88 ? -7.637 -8.994 4.166 1.00 89.50 88 MET A C 1
ATOM 698 O O . MET A 1 88 ? -8.749 -9.523 4.060 1.00 89.50 88 MET A O 1
ATOM 702 N N . PRO A 1 89 ? -6.633 -9.603 4.823 1.00 83.88 89 PRO A N 1
ATOM 703 C CA . PRO A 1 89 ? -6.872 -10.820 5.589 1.00 83.88 89 PRO A CA 1
ATOM 704 C C . PRO A 1 89 ? -7.969 -10.572 6.627 1.00 83.88 89 PRO A C 1
ATOM 706 O O . PRO A 1 89 ? -8.130 -9.449 7.109 1.00 83.88 89 PRO A O 1
ATOM 709 N N . GLU A 1 90 ? -8.722 -11.615 6.982 1.00 74.44 90 GLU A N 1
ATOM 710 C CA . GLU A 1 90 ? -9.719 -11.505 8.042 1.00 74.44 90 GLU A CA 1
ATOM 711 C C . GLU A 1 90 ? -9.027 -11.091 9.341 1.00 74.44 90 GLU A C 1
ATOM 713 O O . GLU A 1 90 ? -8.398 -11.898 10.022 1.00 74.44 90 GLU A O 1
ATOM 718 N N . LEU A 1 91 ? -9.168 -9.815 9.693 1.00 69.62 91 LEU A N 1
ATOM 719 C CA . LEU A 1 91 ? -8.727 -9.310 10.985 1.00 69.62 91 LEU A CA 1
ATOM 720 C C . LEU A 1 91 ? -9.634 -9.871 12.095 1.00 69.62 91 LEU A C 1
ATOM 722 O O . LEU A 1 91 ? -9.245 -9.931 13.245 1.00 69.62 91 LEU A O 1
ATOM 726 N N . GLY A 1 92 ? -10.814 -10.399 11.757 1.00 58.47 92 GLY A N 1
ATOM 727 C CA . GLY A 1 92 ? -11.818 -10.806 12.732 1.00 58.47 92 GLY A CA 1
ATOM 728 C C . GLY A 1 92 ? -12.597 -9.594 13.241 1.00 58.47 92 GLY A C 1
ATOM 729 O O . GLY A 1 92 ? -12.116 -8.463 13.258 1.00 58.47 92 GLY A O 1
ATOM 730 N N . VAL A 1 93 ? -13.857 -9.806 13.621 1.00 55.31 93 VAL A N 1
ATOM 731 C CA . VAL A 1 93 ? -14.683 -8.730 14.184 1.00 55.31 93 VAL A CA 1
ATOM 732 C C . VAL A 1 93 ? -14.234 -8.501 15.624 1.00 55.31 93 VAL A C 1
ATOM 734 O O . VAL A 1 93 ? -14.669 -9.210 16.530 1.00 55.31 93 VAL A O 1
ATOM 737 N N . TYR A 1 94 ? -13.371 -7.510 15.845 1.00 60.56 94 TYR A N 1
ATOM 738 C CA . TYR A 1 94 ? -12.887 -7.165 17.185 1.00 60.56 94 TYR A CA 1
ATOM 739 C C . TYR A 1 94 ? -13.895 -6.370 18.029 1.00 60.56 94 TYR A C 1
ATOM 741 O O . TYR A 1 94 ? -13.572 -5.962 19.140 1.00 60.56 94 TYR A O 1
ATOM 749 N N . GLY A 1 95 ? -15.144 -6.234 17.569 1.00 52.75 95 GLY A N 1
ATOM 750 C CA . GLY A 1 95 ? -16.313 -5.984 18.417 1.00 52.75 95 GLY A CA 1
ATOM 751 C C . GLY A 1 95 ? -16.184 -4.786 19.359 1.00 52.75 95 GLY A C 1
ATOM 752 O O . GLY A 1 95 ? -16.487 -4.930 20.545 1.00 52.75 95 GLY A O 1
ATOM 753 N N . GLY A 1 96 ? -15.740 -3.629 18.858 1.00 59.44 96 GLY A N 1
ATOM 754 C CA . GLY A 1 96 ? -15.624 -2.415 19.672 1.00 59.44 96 GLY A CA 1
ATOM 755 C C . GLY A 1 96 ? -14.326 -2.302 20.473 1.00 59.44 96 GLY A C 1
ATOM 756 O O . GLY A 1 96 ? -14.317 -1.609 21.489 1.00 59.44 96 GLY A O 1
ATOM 757 N N . LYS A 1 97 ? -13.269 -3.031 20.096 1.00 72.69 97 LYS A N 1
ATOM 758 C CA . LYS A 1 97 ? -11.945 -2.941 20.724 1.00 72.69 97 LYS A CA 1
ATOM 759 C C . LYS A 1 97 ? -10.930 -2.354 19.759 1.00 72.69 97 LYS A C 1
ATOM 761 O O . LYS A 1 97 ? -10.951 -2.700 18.581 1.00 72.69 97 LYS A O 1
ATOM 766 N N . ASP A 1 98 ? -9.998 -1.591 20.320 1.00 82.12 98 ASP A N 1
ATOM 767 C CA . ASP A 1 98 ? -8.818 -1.088 19.630 1.00 82.12 98 ASP A CA 1
ATOM 768 C C . ASP A 1 98 ? -8.099 -2.221 18.876 1.00 82.12 98 ASP A C 1
ATOM 770 O O . ASP A 1 9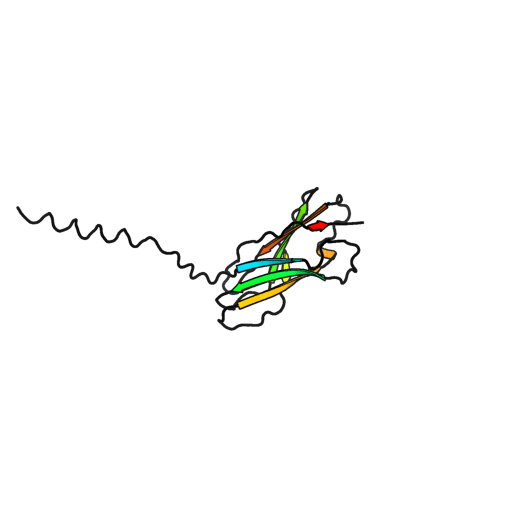8 ? -7.673 -3.223 19.462 1.00 82.12 98 ASP A O 1
ATOM 774 N N . ILE A 1 99 ? -7.966 -2.043 17.567 1.00 85.50 99 ILE A N 1
ATOM 775 C CA . ILE A 1 99 ? -7.111 -2.826 16.687 1.00 85.50 99 ILE A CA 1
ATOM 776 C C . ILE A 1 99 ? -5.783 -2.083 16.582 1.00 85.50 99 ILE A C 1
ATOM 778 O O . ILE A 1 99 ? -5.757 -0.906 16.233 1.00 85.50 99 ILE A O 1
ATOM 782 N N . ASP A 1 100 ? -4.689 -2.790 16.847 1.00 89.12 100 ASP A N 1
ATOM 783 C CA . ASP A 1 100 ? -3.334 -2.437 16.424 1.00 89.12 100 ASP A CA 1
ATOM 784 C C . ASP A 1 100 ? -2.688 -3.728 15.924 1.00 89.12 100 ASP A C 1
ATOM 786 O O . ASP A 1 100 ? -2.355 -4.623 16.708 1.00 89.12 100 ASP A O 1
ATOM 790 N N . ALA A 1 101 ? -2.634 -3.880 14.605 1.00 88.19 101 ALA A N 1
ATOM 791 C CA . ALA A 1 101 ? -2.261 -5.134 13.972 1.00 88.19 101 ALA A CA 1
ATOM 792 C C . ALA A 1 101 ? -1.309 -4.918 12.802 1.00 88.19 101 ALA A C 1
ATOM 794 O O . ALA A 1 101 ? -1.249 -3.856 12.182 1.00 88.19 101 ALA A O 1
ATOM 795 N N . GLU A 1 102 ? -0.548 -5.959 12.499 1.00 91.88 102 GLU A N 1
ATOM 796 C CA . GLU A 1 102 ? 0.188 -6.073 11.251 1.00 91.88 102 GLU A CA 1
ATOM 797 C C . GLU A 1 102 ? -0.611 -6.956 10.296 1.00 91.88 102 GLU A C 1
ATOM 799 O O . GLU A 1 102 ? -1.097 -8.017 10.690 1.00 91.88 102 GLU A O 1
ATOM 804 N N . LEU A 1 103 ? -0.753 -6.512 9.051 1.00 91.44 103 LEU A N 1
ATOM 805 C CA . LEU A 1 103 ? -1.389 -7.282 7.993 1.00 91.44 103 LEU A CA 1
ATOM 806 C C . LEU A 1 103 ? -0.518 -7.288 6.748 1.00 91.44 103 LEU A C 1
ATOM 808 O O . LEU A 1 103 ? 0.206 -6.331 6.477 1.00 91.44 103 LEU A O 1
ATOM 812 N N . VAL A 1 104 ? -0.641 -8.357 5.969 1.00 94.38 104 VAL A N 1
ATOM 813 C CA . VAL A 1 104 ? -0.014 -8.470 4.654 1.00 94.38 104 VAL A CA 1
ATOM 814 C C . VAL A 1 104 ? -1.107 -8.353 3.602 1.00 94.38 104 VAL A C 1
ATOM 816 O O . VAL A 1 104 ? -2.020 -9.178 3.550 1.00 94.38 104 VAL A O 1
ATOM 819 N N . LEU A 1 105 ? -1.023 -7.313 2.776 1.00 95.62 105 LEU A N 1
ATOM 820 C CA . LEU A 1 105 ? -1.899 -7.112 1.631 1.00 95.62 105 LEU A CA 1
ATOM 821 C C . LEU A 1 105 ? -1.292 -7.801 0.409 1.00 95.62 105 LEU A C 1
ATOM 823 O O . LEU A 1 105 ? -0.168 -7.486 0.023 1.00 95.62 105 LEU A O 1
ATOM 827 N N . TYR A 1 106 ? -2.032 -8.725 -0.200 1.00 95.75 106 TYR A N 1
ATOM 828 C CA . TYR A 1 106 ? -1.555 -9.498 -1.344 1.00 95.75 106 TYR A CA 1
ATOM 829 C C . TYR A 1 106 ? -2.095 -8.951 -2.668 1.00 95.75 106 TYR A C 1
ATOM 831 O O . TYR A 1 106 ? -3.305 -8.923 -2.889 1.00 95.75 106 TYR A O 1
ATOM 839 N N . LEU A 1 107 ? -1.185 -8.574 -3.566 1.00 95.31 107 LEU A N 1
ATOM 840 C CA . LEU A 1 107 ? -1.469 -8.199 -4.952 1.00 95.31 107 LEU A CA 1
ATOM 841 C C . LEU A 1 107 ? -1.119 -9.367 -5.883 1.00 95.31 107 LEU A C 1
ATOM 843 O O . LEU A 1 107 ? -0.210 -10.158 -5.603 1.00 95.31 107 LEU A O 1
ATOM 847 N N . ASN A 1 108 ? -1.834 -9.497 -7.000 1.00 92.94 108 ASN A N 1
ATOM 848 C CA . ASN A 1 108 ? -1.574 -10.552 -7.975 1.00 92.94 108 ASN A CA 1
ATOM 849 C C . ASN A 1 108 ? -0.530 -10.090 -8.988 1.00 92.94 108 ASN A C 1
ATOM 851 O O . ASN A 1 108 ? -0.520 -8.932 -9.390 1.00 92.94 108 ASN A O 1
ATOM 855 N N . MET A 1 109 ? 0.280 -11.017 -9.504 1.00 91.00 109 MET A N 1
ATOM 856 C CA . MET A 1 109 ? 1.253 -10.678 -10.549 1.00 91.00 109 MET A CA 1
ATOM 857 C C . MET A 1 109 ? 0.611 -10.083 -11.812 1.00 91.00 109 MET A C 1
ATOM 859 O O . MET A 1 109 ? 1.191 -9.205 -12.447 1.00 91.00 109 MET A O 1
ATOM 863 N N . ILE A 1 110 ? -0.623 -10.486 -12.137 1.00 89.44 110 ILE A N 1
ATOM 864 C CA . ILE A 1 110 ? -1.374 -9.928 -13.271 1.00 89.44 110 ILE A CA 1
ATOM 865 C C . ILE A 1 110 ? -1.679 -8.429 -13.105 1.00 89.44 110 ILE A C 1
ATOM 867 O O . ILE A 1 110 ? -1.762 -7.712 -14.101 1.00 89.44 110 ILE A O 1
ATOM 871 N N . ASP A 1 111 ? -1.757 -7.933 -11.865 1.00 90.44 111 ASP A N 1
ATOM 872 C CA . ASP A 1 111 ? -2.003 -6.520 -11.553 1.00 90.44 111 ASP A CA 1
ATOM 873 C C . ASP A 1 111 ? -0.803 -5.632 -11.914 1.00 90.44 111 ASP A C 1
ATOM 875 O O . ASP A 1 111 ? -0.912 -4.407 -11.879 1.00 90.44 111 ASP A O 1
ATOM 879 N N . PHE A 1 112 ? 0.327 -6.232 -12.299 1.00 90.88 112 PHE A N 1
ATOM 880 C CA . PHE A 1 112 ? 1.556 -5.559 -12.717 1.00 90.88 112 PHE A CA 1
ATOM 881 C C . PHE A 1 112 ? 1.896 -5.758 -14.189 1.00 90.88 112 PHE A C 1
ATOM 883 O O . PHE A 1 112 ? 2.914 -5.239 -14.646 1.00 90.88 112 PHE A O 1
ATOM 890 N N . ASN A 1 113 ? 1.067 -6.492 -14.934 1.00 88.44 113 ASN A N 1
ATOM 891 C CA . ASN A 1 113 ? 1.291 -6.693 -16.356 1.00 88.44 113 ASN A CA 1
ATOM 892 C C . ASN A 1 113 ? 1.175 -5.349 -17.102 1.00 88.44 113 ASN A C 1
ATOM 894 O O . ASN A 1 113 ? 0.244 -4.567 -16.866 1.00 88.44 113 ASN A O 1
ATOM 898 N N . ARG A 1 114 ? 2.147 -5.084 -17.977 1.00 87.62 114 ARG A N 1
ATOM 899 C CA . ARG A 1 114 ? 2.279 -3.884 -18.808 1.00 87.62 114 ARG A CA 1
ATOM 900 C C . ARG A 1 114 ? 2.518 -4.247 -20.281 1.00 87.62 114 ARG A C 1
ATOM 902 O O . ARG A 1 114 ? 3.294 -3.585 -20.961 1.00 87.62 114 ARG A O 1
ATOM 909 N N . ASP A 1 115 ? 1.846 -5.289 -20.775 1.00 81.06 115 ASP A N 1
ATOM 910 C CA . ASP A 1 115 ? 1.920 -5.741 -22.170 1.00 81.06 115 ASP A CA 1
ATOM 911 C C . ASP A 1 115 ? 1.860 -4.570 -23.168 1.00 81.06 115 ASP A C 1
ATOM 913 O O . ASP A 1 115 ? 0.927 -3.761 -23.163 1.00 81.06 115 ASP A O 1
ATOM 917 N N . ASN A 1 116 ? 2.839 -4.521 -24.075 1.00 79.56 116 ASN A N 1
ATOM 918 C CA . ASN A 1 116 ? 2.988 -3.489 -25.109 1.00 79.56 116 ASN A CA 1
ATOM 919 C C . ASN A 1 116 ? 3.186 -2.050 -24.584 1.00 79.56 116 ASN A C 1
ATOM 921 O O . ASN A 1 116 ? 2.966 -1.097 -25.334 1.00 79.56 116 ASN A O 1
ATOM 925 N N . GLN A 1 117 ? 3.596 -1.871 -23.325 1.00 82.00 117 GLN A N 1
ATOM 926 C CA . GLN A 1 117 ? 4.020 -0.579 -22.778 1.00 82.00 117 GLN A CA 1
ATOM 927 C C . GLN A 1 117 ? 5.554 -0.470 -22.758 1.00 82.00 117 GLN A C 1
ATOM 929 O O . GLN A 1 117 ? 6.236 -1.494 -22.734 1.00 82.00 117 GLN A O 1
ATOM 934 N N . PRO A 1 118 ? 6.124 0.750 -22.743 1.00 83.19 118 PRO A N 1
ATOM 935 C CA . PRO A 1 118 ? 7.560 0.925 -22.538 1.00 83.19 118 PRO A CA 1
ATOM 936 C C . PRO A 1 118 ? 7.988 0.387 -21.170 1.00 83.19 118 PRO A C 1
ATOM 938 O O . PRO A 1 118 ? 7.226 0.528 -20.211 1.00 83.19 118 PRO A O 1
ATOM 941 N N . GLU A 1 119 ? 9.197 -0.170 -21.076 1.00 84.69 119 GLU A N 1
ATOM 942 C CA . GLU A 1 119 ? 9.806 -0.595 -19.807 1.00 84.69 119 GLU A CA 1
ATOM 943 C C . GLU A 1 119 ? 9.782 0.533 -18.769 1.00 84.69 119 GLU A C 1
ATOM 945 O O . GLU A 1 119 ? 9.862 1.709 -19.125 1.00 84.69 119 GLU A O 1
ATOM 950 N N . VAL A 1 120 ? 9.621 0.157 -17.499 1.00 87.31 120 VAL A N 1
ATOM 951 C CA . VAL A 1 120 ? 9.632 1.068 -16.346 1.00 87.31 120 VAL A CA 1
ATOM 952 C C . VAL A 1 120 ? 10.646 0.590 -15.331 1.00 87.31 120 VAL A C 1
ATOM 954 O O . VAL A 1 120 ? 10.784 -0.609 -15.111 1.00 87.31 120 VAL A O 1
ATOM 957 N N . ASP A 1 121 ? 11.293 1.532 -14.659 1.00 87.75 121 ASP A N 1
ATOM 958 C CA . ASP A 1 121 ? 12.380 1.204 -13.734 1.00 87.75 121 ASP A CA 1
ATOM 959 C C . ASP A 1 121 ? 11.889 1.040 -12.292 1.00 87.75 121 ASP A C 1
ATOM 961 O O . ASP A 1 121 ? 12.575 0.473 -11.436 1.00 87.75 121 ASP A O 1
ATOM 965 N N . SER A 1 122 ? 10.720 1.594 -11.959 1.00 94.19 122 SER A N 1
ATOM 966 C CA . SER A 1 122 ? 10.241 1.623 -10.577 1.00 94.19 122 SER A CA 1
ATOM 967 C C . SER A 1 122 ? 8.726 1.640 -10.451 1.00 94.19 122 SER A C 1
ATOM 969 O O . SER A 1 122 ? 8.010 2.202 -11.280 1.00 94.19 122 SER A O 1
ATOM 971 N N . VAL A 1 123 ? 8.252 1.077 -9.343 1.00 96.12 123 VAL A N 1
ATOM 972 C CA . VAL A 1 123 ? 6.842 1.051 -8.948 1.00 96.12 123 VAL A CA 1
ATOM 973 C C . VAL A 1 123 ? 6.685 1.498 -7.494 1.00 96.12 123 VAL A C 1
ATOM 975 O O . VAL A 1 123 ? 7.590 1.333 -6.672 1.00 96.12 123 VAL A O 1
ATOM 978 N N . TYR A 1 124 ? 5.544 2.100 -7.178 1.00 97.44 124 TYR A N 1
ATOM 979 C CA . TYR A 1 124 ? 5.124 2.429 -5.817 1.00 97.44 124 TYR A CA 1
ATOM 980 C C . TYR A 1 124 ? 3.595 2.454 -5.715 1.00 97.44 124 TYR A C 1
ATOM 982 O O . TYR A 1 124 ? 2.888 2.389 -6.726 1.00 97.44 124 TYR A O 1
ATOM 990 N N . PHE A 1 125 ? 3.079 2.529 -4.489 1.00 98.25 125 PHE A N 1
ATOM 991 C CA . PHE A 1 125 ? 1.661 2.335 -4.209 1.00 98.25 125 PHE A CA 1
ATOM 992 C C . PHE A 1 125 ? 1.099 3.477 -3.371 1.00 98.25 125 PHE A C 1
ATOM 994 O O . PHE A 1 125 ? 1.693 3.852 -2.361 1.00 98.25 125 PHE A O 1
ATOM 1001 N N . ASP A 1 126 ? -0.074 3.972 -3.763 1.00 98.38 126 ASP A N 1
ATOM 1002 C CA . ASP A 1 126 ? -0.935 4.769 -2.890 1.00 98.38 126 ASP A CA 1
ATOM 1003 C C . ASP A 1 126 ? -2.005 3.851 -2.298 1.00 98.38 126 ASP A C 1
ATOM 1005 O O . ASP A 1 126 ? -2.694 3.146 -3.042 1.00 98.38 126 ASP A O 1
ATOM 1009 N N . ILE A 1 127 ? -2.146 3.853 -0.973 1.00 98.31 127 ILE A N 1
ATOM 1010 C CA . ILE A 1 127 ? -3.026 2.928 -0.251 1.00 98.31 127 ILE A CA 1
ATOM 1011 C C . ILE A 1 127 ? -3.881 3.703 0.747 1.00 98.31 127 ILE A C 1
ATOM 1013 O O . ILE A 1 127 ? -3.369 4.558 1.468 1.00 98.31 127 ILE A O 1
ATOM 1017 N N . PHE A 1 128 ? -5.172 3.388 0.816 1.00 97.06 128 PHE A N 1
ATOM 1018 C CA . PHE A 1 128 ? -6.052 3.802 1.911 1.00 97.06 128 PHE A CA 1
ATOM 1019 C C . PHE A 1 128 ? -7.035 2.684 2.273 1.00 97.06 128 PHE A C 1
ATOM 1021 O O . PHE A 1 128 ? -7.281 1.777 1.479 1.00 97.06 128 PHE A O 1
ATOM 1028 N N . VAL A 1 129 ? -7.613 2.754 3.468 1.00 94.38 129 VAL A N 1
ATOM 1029 C CA . VAL A 1 129 ? -8.633 1.814 3.960 1.00 94.38 129 VAL A CA 1
ATOM 1030 C C . VAL A 1 129 ? -9.893 2.563 4.372 1.00 94.38 129 VAL A C 1
ATOM 1032 O O . VAL A 1 129 ? -9.887 3.790 4.516 1.00 94.38 129 VAL A O 1
ATOM 1035 N N . LYS A 1 130 ? -10.979 1.817 4.551 1.00 89.62 130 LYS A N 1
ATOM 1036 C CA . LYS A 1 130 ? -12.283 2.331 4.957 1.00 89.62 130 LYS A CA 1
ATOM 1037 C C . LYS A 1 130 ? -12.809 1.518 6.141 1.00 89.62 130 LYS A C 1
ATOM 1039 O O . LYS A 1 130 ? -12.559 0.318 6.213 1.00 89.62 130 LYS A O 1
ATOM 1044 N N . ASP A 1 131 ? -13.503 2.158 7.074 1.00 86.38 131 ASP A N 1
ATOM 1045 C CA . ASP A 1 131 ? -14.232 1.471 8.143 1.00 86.38 131 ASP A CA 1
ATOM 1046 C C . ASP A 1 131 ? -15.720 1.286 7.801 1.00 86.38 131 ASP A C 1
ATOM 1048 O O . ASP A 1 131 ? -16.253 1.867 6.847 1.00 86.38 131 ASP A O 1
ATOM 1052 N N . ARG A 1 132 ? -16.417 0.457 8.582 1.00 84.06 132 ARG A N 1
ATOM 1053 C CA . ARG A 1 132 ? -17.840 0.154 8.354 1.00 84.06 132 ARG A CA 1
ATOM 1054 C C . ARG A 1 132 ? -18.759 1.354 8.581 1.00 84.06 132 ARG A C 1
ATOM 1056 O O . ARG A 1 132 ? -19.910 1.328 8.140 1.00 84.06 132 ARG A O 1
ATOM 1063 N N . LYS A 1 133 ? -18.282 2.396 9.265 1.00 83.94 133 LYS A N 1
ATOM 1064 C CA . LYS A 1 133 ? -19.006 3.654 9.497 1.00 83.94 133 LYS A CA 1
ATOM 1065 C C . LYS A 1 133 ? -18.826 4.658 8.361 1.00 83.94 133 LYS A C 1
ATOM 1067 O O . LYS A 1 133 ? -19.531 5.664 8.333 1.00 83.94 133 LYS A O 1
ATOM 1072 N N . GLY A 1 134 ? -17.969 4.361 7.388 1.00 85.69 134 GLY A N 1
ATOM 1073 C CA . GLY A 1 134 ? -17.735 5.212 6.231 1.00 85.69 134 GLY A CA 1
ATOM 1074 C C . GLY A 1 134 ? -16.549 6.161 6.372 1.00 85.69 134 GLY A C 1
ATOM 1075 O O . GLY A 1 134 ? -16.376 7.003 5.489 1.00 85.69 134 GLY A O 1
ATOM 1076 N N . ASN A 1 135 ? -15.737 6.039 7.424 1.00 88.62 135 ASN A N 1
ATOM 1077 C CA . ASN A 1 135 ? -14.527 6.835 7.573 1.00 88.62 135 ASN A CA 1
ATOM 1078 C C . ASN A 1 135 ? -13.393 6.229 6.747 1.00 88.62 135 ASN A C 1
ATOM 1080 O O . ASN A 1 135 ? -13.229 5.013 6.660 1.00 88.62 135 ASN A O 1
ATOM 1084 N N . TYR A 1 136 ? -12.586 7.102 6.154 1.00 91.94 136 TYR A N 1
ATOM 1085 C CA . TYR A 1 136 ? -11.434 6.727 5.340 1.00 91.94 136 TYR A CA 1
ATOM 1086 C C . TYR A 1 136 ? -10.151 7.065 6.076 1.00 91.94 136 TYR A C 1
ATOM 1088 O O . TYR A 1 136 ? -10.059 8.149 6.656 1.00 91.94 136 TYR A O 1
ATOM 1096 N N . SER A 1 137 ? -9.145 6.195 5.985 1.00 94.12 137 SER A N 1
ATOM 1097 C CA . SER A 1 137 ? -7.788 6.535 6.412 1.00 94.12 137 SER A CA 1
ATOM 1098 C C . SER A 1 137 ? -7.209 7.666 5.560 1.00 94.12 137 SER A C 1
ATOM 1100 O O . SER A 1 137 ? -7.705 7.982 4.477 1.00 94.12 137 SER A O 1
ATOM 1102 N N . ASP A 1 138 ? -6.119 8.272 6.030 1.00 95.81 138 ASP A N 1
ATOM 1103 C CA . ASP A 1 138 ? -5.268 9.024 5.112 1.00 95.81 138 ASP A CA 1
ATOM 1104 C C . ASP A 1 138 ? -4.670 8.066 4.080 1.00 95.81 138 ASP A C 1
ATOM 1106 O O . ASP A 1 138 ? -4.462 6.878 4.355 1.00 95.81 138 ASP A O 1
ATOM 1110 N N . THR A 1 139 ? -4.422 8.581 2.877 1.00 97.50 139 THR A N 1
ATOM 1111 C CA . THR A 1 139 ? -3.676 7.842 1.863 1.00 97.50 139 THR A CA 1
ATOM 1112 C C . THR A 1 139 ? -2.201 7.854 2.233 1.00 97.50 139 THR A C 1
ATOM 1114 O O . THR A 1 139 ? -1.613 8.922 2.403 1.00 97.50 139 THR A O 1
ATOM 1117 N N . ILE A 1 140 ? -1.597 6.674 2.326 1.00 98.00 140 ILE A N 1
ATOM 1118 C CA . ILE A 1 140 ? -0.146 6.531 2.437 1.00 98.00 140 ILE A CA 1
ATOM 1119 C C . ILE A 1 140 ? 0.447 6.256 1.062 1.00 98.00 140 ILE A C 1
ATOM 1121 O O . ILE A 1 140 ? -0.175 5.588 0.237 1.00 98.00 140 ILE A O 1
ATOM 1125 N N . THR A 1 141 ? 1.670 6.726 0.848 1.00 98.25 141 THR A N 1
ATOM 1126 C CA . THR A 1 141 ? 2.471 6.397 -0.331 1.00 98.25 141 THR A CA 1
ATOM 1127 C C . THR A 1 141 ? 3.653 5.549 0.120 1.00 98.25 141 THR A C 1
ATOM 1129 O O . THR A 1 141 ? 4.391 5.941 1.028 1.00 98.25 141 THR A O 1
ATOM 1132 N N . THR A 1 142 ? 3.832 4.376 -0.481 1.00 98.38 142 THR A N 1
ATOM 1133 C CA . THR A 1 142 ? 4.961 3.494 -0.161 1.00 98.38 142 THR A CA 1
ATOM 1134 C C . THR A 1 142 ? 6.275 4.051 -0.717 1.00 98.38 142 THR A C 1
ATOM 1136 O O . THR A 1 142 ? 6.268 4.844 -1.665 1.00 98.38 142 THR A O 1
ATOM 1139 N N . PRO A 1 143 ? 7.432 3.592 -0.210 1.00 97.88 143 PRO A N 1
ATOM 1140 C CA . PRO A 1 143 ? 8.694 3.763 -0.913 1.00 97.88 143 PRO A CA 1
ATOM 1141 C C . PRO A 1 143 ? 8.623 3.210 -2.341 1.00 97.88 143 PRO A C 1
ATOM 1143 O O . PRO A 1 143 ? 7.827 2.316 -2.646 1.00 97.88 143 PRO A O 1
ATOM 1146 N N . LYS A 1 144 ? 9.478 3.749 -3.209 1.00 96.50 144 LYS A N 1
ATOM 1147 C CA . LYS A 1 144 ? 9.688 3.224 -4.559 1.00 96.50 144 LYS A CA 1
ATOM 1148 C C . LYS A 1 144 ? 10.503 1.939 -4.476 1.00 96.50 144 LYS A C 1
ATOM 1150 O O . LYS A 1 144 ? 11.466 1.888 -3.713 1.00 96.50 144 LYS A O 1
ATOM 1155 N N . MET A 1 145 ? 10.152 0.954 -5.290 1.00 95.38 145 MET A N 1
ATOM 1156 C CA . MET A 1 145 ? 10.935 -0.266 -5.472 1.00 95.38 145 MET A CA 1
ATOM 1157 C C . MET A 1 145 ? 11.266 -0.475 -6.946 1.00 95.38 145 MET A C 1
ATOM 1159 O O . MET A 1 145 ? 10.540 0.009 -7.818 1.00 95.38 145 MET A O 1
ATOM 1163 N N . ALA A 1 146 ? 12.352 -1.198 -7.213 1.00 94.75 146 ALA A N 1
ATOM 1164 C CA . ALA A 1 146 ? 12.746 -1.530 -8.573 1.00 94.75 146 ALA A CA 1
ATOM 1165 C C . ALA A 1 146 ? 11.697 -2.439 -9.229 1.00 94.75 146 ALA A C 1
ATOM 1167 O O . ALA A 1 146 ? 11.187 -3.371 -8.597 1.00 94.75 146 ALA A O 1
ATOM 1168 N N . TYR A 1 147 ? 11.403 -2.163 -10.497 1.00 93.69 147 TYR A N 1
ATOM 1169 C CA . TYR A 1 147 ? 10.533 -2.978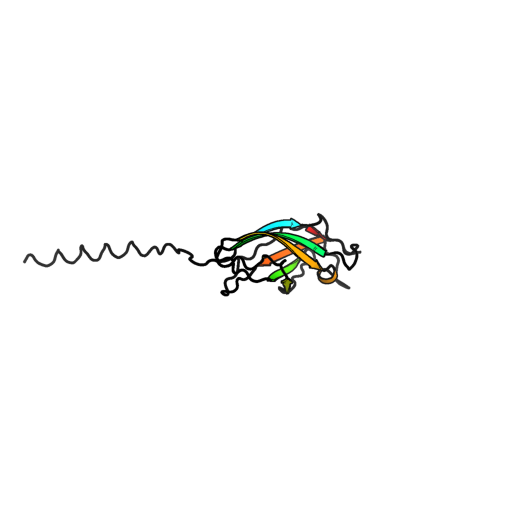 -11.335 1.00 93.69 147 TYR A CA 1
ATOM 1170 C C . TYR A 1 147 ? 11.335 -3.567 -12.494 1.00 93.69 147 TYR A C 1
ATOM 1172 O O . TYR A 1 147 ? 12.193 -2.895 -13.061 1.00 93.69 147 TYR A O 1
ATOM 1180 N N . HIS A 1 148 ? 11.054 -4.819 -12.842 1.00 88.00 148 HIS A N 1
ATOM 1181 C CA . HIS A 1 148 ? 11.650 -5.488 -13.988 1.00 88.00 148 HIS A CA 1
ATOM 1182 C C . HIS A 1 148 ? 10.578 -6.232 -14.792 1.00 88.00 148 HIS A C 1
ATOM 1184 O O . HIS A 1 148 ? 9.861 -7.084 -14.262 1.00 88.00 148 HIS A O 1
ATOM 1190 N N . SER A 1 149 ? 10.477 -5.916 -16.079 1.00 77.38 149 SER A N 1
ATOM 1191 C CA . SER A 1 149 ? 9.718 -6.687 -17.067 1.00 77.38 149 SER A CA 1
ATOM 1192 C C . SER A 1 149 ? 10.689 -7.189 -18.129 1.00 77.38 149 SER A C 1
ATOM 1194 O O . SER A 1 149 ? 11.475 -6.385 -18.627 1.00 77.38 149 SER A O 1
ATOM 1196 N N . LEU A 1 150 ? 10.643 -8.486 -18.444 1.00 64.25 150 LEU A N 1
ATOM 1197 C CA . LEU A 1 150 ? 11.372 -9.073 -19.575 1.00 64.25 150 LEU A CA 1
ATOM 1198 C C . LEU A 1 150 ? 10.741 -8.728 -20.928 1.00 64.25 150 LEU A C 1
ATOM 1200 O O . LEU A 1 150 ? 9.503 -8.537 -20.969 1.00 64.25 150 LEU A O 1
#

Sequence (150 aa):
MKKLLSFFAIALILVISACSKESSGDSKPAISFKEFSTDVLTLDFPSDYKFGITLNIQDKDGDIEDSAFVKIRFLDPPEDRNYQPYQMPELGVYGGKDIDAELVLYLNMIDFNRDNQPEVDSVYFDIFVKDRKGNYSDTITTPKMAYHSL

Organism: NCBI:txid2029983